Protein AF-A0A2U1V3Q7-F1 (afdb_monomer_lite)

pLDDT: mean 81.0, std 13.64, range [48.69, 96.31]
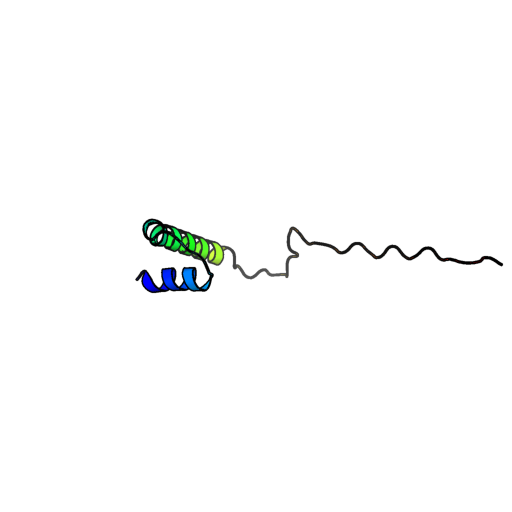
Secondary structure (DSSP, 8-state):
--HHHHHHHHHTT----HHHHHHHHHHHHHHHHHHHHH----SS-PPPSS-PPPPPPPPPP------

Radius of gyration: 24.81 Å; chains: 1; bounding box: 28×76×39 Å

Organism: NCBI:txid568898

Foldseek 3Di:
DQPVQVVVCVVVVHDDPPVCSVVVVVVVVVVVVVVVVVPPPDPDPDDPPDDDDDDDPDPDPPPPDPD

Sequence (67 aa):
MSDGFAQRLRALGLSVPESEIAPLERMVMDLEAAAKLLRVPRPVAQEPVTVFRLEHPVPAPDHAGRG

Structure (mmCIF, N/CA/C/O backbone):
data_AF-A0A2U1V3Q7-F1
#
_entry.id   AF-A0A2U1V3Q7-F1
#
loop_
_atom_site.group_PDB
_atom_site.id
_atom_site.type_symbol
_atom_site.label_atom_id
_atom_site.label_alt_id
_atom_site.label_comp_id
_atom_site.label_asym_id
_atom_site.label_entity_id
_atom_site.label_seq_id
_atom_site.pdbx_PDB_ins_code
_atom_site.Cartn_x
_atom_site.Cartn_y
_atom_site.Cartn_z
_atom_site.occupancy
_atom_site.B_iso_or_equiv
_atom_site.auth_seq_id
_atom_site.auth_comp_id
_atom_site.auth_a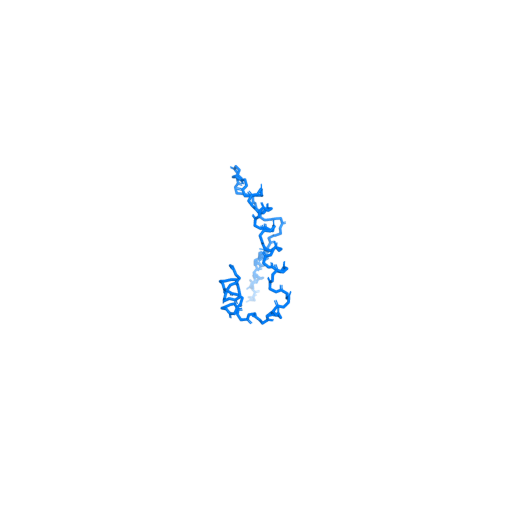sym_id
_atom_site.auth_atom_id
_atom_site.pdbx_PDB_model_num
ATOM 1 N N . MET A 1 1 ? -11.590 13.203 5.090 1.00 48.69 1 MET A N 1
ATOM 2 C CA . MET A 1 1 ? -11.270 12.251 3.999 1.00 48.69 1 MET A CA 1
ATOM 3 C C . MET A 1 1 ? -10.679 10.927 4.523 1.00 48.69 1 MET A C 1
ATOM 5 O O . MET A 1 1 ? -10.112 10.195 3.733 1.00 48.69 1 MET A O 1
ATOM 9 N N . SER A 1 2 ? -10.874 10.552 5.798 1.00 58.91 2 SER A N 1
ATOM 10 C CA . SER A 1 2 ? -10.266 9.360 6.432 1.00 58.91 2 SER A CA 1
ATOM 11 C C . SER A 1 2 ? -11.182 8.125 6.531 1.00 58.91 2 SER A C 1
ATOM 13 O O . SER A 1 2 ? -10.701 7.007 6.719 1.00 58.91 2 SER A O 1
ATOM 15 N N . ASP A 1 3 ? -12.503 8.287 6.387 1.00 63.97 3 ASP A N 1
ATOM 16 C CA . ASP A 1 3 ? -13.468 7.210 6.678 1.00 63.97 3 ASP A CA 1
ATOM 17 C C . ASP A 1 3 ? -13.347 6.011 5.725 1.00 63.97 3 ASP A C 1
ATOM 19 O O . ASP A 1 3 ? -13.528 4.858 6.124 1.00 63.97 3 ASP A O 1
ATOM 23 N N . GLY A 1 4 ? -12.961 6.267 4.471 1.00 87.19 4 GLY A N 1
ATOM 24 C CA . GLY A 1 4 ? -12.794 5.225 3.460 1.00 87.19 4 GLY A CA 1
ATOM 25 C C . GLY A 1 4 ? -11.555 4.350 3.672 1.00 87.19 4 GLY A C 1
ATOM 26 O O . GLY A 1 4 ? -11.564 3.172 3.312 1.00 87.19 4 GLY A O 1
ATOM 27 N N . PHE A 1 5 ? -10.472 4.879 4.249 1.00 90.81 5 PHE A N 1
ATOM 28 C CA . PHE A 1 5 ? -9.278 4.078 4.539 1.00 90.81 5 PHE A CA 1
ATOM 29 C C . PHE A 1 5 ? -9.496 3.181 5.761 1.00 90.81 5 PHE A C 1
ATOM 31 O O . PHE A 1 5 ? -9.291 1.970 5.675 1.00 90.81 5 PHE A O 1
ATOM 38 N N . ALA A 1 6 ? -10.056 3.731 6.841 1.00 90.19 6 ALA A N 1
ATOM 39 C CA . ALA A 1 6 ? -10.441 2.960 8.024 1.00 90.19 6 ALA A CA 1
ATOM 40 C C . ALA A 1 6 ? -11.430 1.824 7.694 1.00 90.19 6 ALA A C 1
ATOM 42 O O . ALA A 1 6 ? -11.307 0.707 8.201 1.00 90.19 6 ALA A O 1
ATOM 43 N N . GLN A 1 7 ? -12.399 2.071 6.803 1.00 91.44 7 GLN A N 1
ATOM 44 C CA . GLN A 1 7 ? -13.325 1.035 6.338 1.00 91.44 7 GLN A CA 1
ATOM 45 C C . GLN A 1 7 ? -12.614 -0.092 5.575 1.00 91.44 7 GLN A C 1
ATOM 47 O O . GLN A 1 7 ? -12.933 -1.260 5.791 1.00 91.44 7 GLN A O 1
ATOM 52 N N . ARG A 1 8 ? -11.632 0.237 4.728 1.00 92.81 8 ARG A N 1
ATOM 53 C CA . ARG A 1 8 ? -10.832 -0.758 3.997 1.00 92.81 8 ARG A CA 1
ATOM 54 C C . ARG A 1 8 ? -9.978 -1.612 4.930 1.00 92.81 8 ARG A C 1
ATOM 56 O O . ARG A 1 8 ? -9.960 -2.826 4.764 1.00 92.81 8 ARG A O 1
ATOM 63 N N . LEU A 1 9 ? -9.348 -1.013 5.941 1.00 93.50 9 LEU A N 1
ATOM 64 C CA . LEU A 1 9 ? -8.603 -1.761 6.961 1.00 93.50 9 LEU A CA 1
ATOM 65 C C . LEU A 1 9 ? -9.505 -2.775 7.678 1.00 93.50 9 LEU A C 1
ATOM 67 O O . LEU A 1 9 ? -9.157 -3.951 7.772 1.00 93.50 9 LEU A O 1
ATOM 71 N N . ARG A 1 10 ? -10.712 -2.356 8.079 1.00 92.31 10 ARG A N 1
ATOM 72 C CA . ARG A 1 10 ? -11.702 -3.253 8.697 1.00 92.31 10 ARG A CA 1
ATOM 73 C C . ARG A 1 10 ? -12.155 -4.374 7.764 1.00 92.31 10 ARG A C 1
ATOM 75 O O . ARG A 1 10 ? -12.289 -5.507 8.212 1.00 92.31 10 ARG A O 1
ATOM 82 N N . ALA A 1 11 ? -12.358 -4.086 6.477 1.00 94.56 11 ALA A N 1
ATOM 83 C CA . ALA A 1 11 ? -12.718 -5.101 5.483 1.00 94.56 11 ALA A CA 1
ATOM 84 C C . ALA A 1 11 ? -11.618 -6.163 5.292 1.00 94.56 11 ALA A C 1
ATOM 86 O O . ALA A 1 11 ? -11.918 -7.301 4.945 1.00 94.56 11 ALA A O 1
ATOM 87 N N . LEU A 1 12 ? -10.359 -5.806 5.562 1.00 93.75 12 LEU A N 1
ATOM 8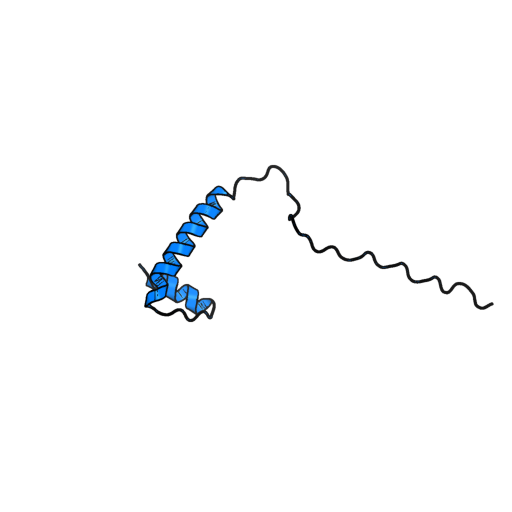8 C CA . LEU A 1 12 ? -9.217 -6.725 5.582 1.00 93.75 12 LEU A CA 1
ATOM 89 C C . LEU A 1 12 ? -9.052 -7.454 6.928 1.00 93.75 12 LEU A C 1
ATOM 91 O O . LEU A 1 12 ? -8.091 -8.198 7.105 1.00 93.75 12 LEU A O 1
ATOM 95 N N . GLY A 1 13 ? -9.957 -7.234 7.887 1.00 95.44 13 GLY A N 1
ATOM 96 C CA . GLY A 1 13 ? -9.867 -7.792 9.237 1.00 95.44 13 GLY A CA 1
ATOM 97 C C . GLY A 1 13 ? -8.794 -7.135 10.109 1.00 95.44 13 GLY A C 1
ATOM 98 O O . GLY A 1 13 ? -8.433 -7.685 11.147 1.00 95.44 13 GLY A O 1
ATOM 99 N N . LEU A 1 14 ? -8.272 -5.971 9.710 1.00 93.50 14 LEU A N 1
ATOM 100 C CA . LEU A 1 14 ? -7.236 -5.261 10.452 1.00 93.50 14 LEU A CA 1
ATOM 101 C C . LEU A 1 14 ? -7.866 -4.299 11.460 1.00 93.50 14 LEU A C 1
ATOM 103 O O . LEU A 1 14 ? -8.673 -3.436 11.107 1.00 93.50 14 LEU A O 1
ATOM 107 N N . SER A 1 15 ? -7.442 -4.423 12.716 1.00 92.44 15 SER A N 1
ATOM 108 C CA . SER A 1 15 ? -7.763 -3.474 13.779 1.00 92.44 15 SER A CA 1
ATOM 109 C C . SER A 1 15 ? -6.560 -2.571 14.019 1.00 92.44 15 SER A C 1
ATOM 111 O O . SER A 1 15 ? -5.562 -3.000 14.595 1.00 92.44 15 SER A O 1
ATOM 113 N N . VAL A 1 16 ? -6.655 -1.325 13.562 1.00 91.19 16 VAL A N 1
ATOM 114 C CA . VAL A 1 16 ? -5.602 -0.311 13.695 1.00 91.19 16 VAL A CA 1
ATOM 115 C C . VAL A 1 16 ? -6.086 0.772 14.666 1.00 91.19 16 VAL A C 1
ATOM 117 O O . VAL A 1 16 ? -7.229 1.215 14.521 1.00 91.19 16 VAL A O 1
ATOM 120 N N . PRO A 1 17 ? -5.273 1.200 15.651 1.00 94.44 17 PRO A N 1
ATOM 121 C CA . PRO A 1 17 ? -5.635 2.304 16.539 1.00 94.44 17 PRO A CA 1
ATOM 122 C C . PRO A 1 17 ? -5.925 3.582 15.748 1.00 94.44 17 PRO A C 1
ATOM 124 O O . PRO A 1 17 ? -5.221 3.872 14.784 1.00 94.44 17 PRO A O 1
ATOM 127 N N . GLU A 1 18 ? -6.914 4.377 16.163 1.00 90.50 18 GLU A N 1
ATOM 128 C CA . GLU A 1 18 ? -7.312 5.587 15.421 1.00 90.50 18 GLU A CA 1
ATOM 129 C C . GLU A 1 18 ? -6.158 6.580 15.219 1.00 90.50 18 GLU A C 1
ATOM 131 O O . GLU A 1 18 ? -6.050 7.184 14.152 1.00 90.50 18 GLU A O 1
ATOM 136 N N . SER A 1 19 ? -5.248 6.684 16.195 1.00 93.44 19 SER A N 1
ATOM 137 C CA . SER A 1 19 ? -4.040 7.516 16.108 1.00 93.44 19 SER A CA 1
ATOM 138 C C . SER A 1 19 ? -3.086 7.099 14.985 1.00 93.44 19 SER A C 1
ATOM 140 O O . SER A 1 19 ? -2.352 7.937 14.467 1.00 93.44 19 SER A O 1
ATOM 142 N N . GLU A 1 20 ? -3.117 5.828 14.583 1.00 94.69 20 GLU A N 1
ATOM 143 C CA . GLU A 1 20 ? -2.217 5.241 13.586 1.00 94.69 20 GLU A CA 1
ATOM 144 C C . GLU A 1 20 ? -2.820 5.219 12.176 1.00 94.69 20 GLU A C 1
ATOM 146 O O . GLU A 1 20 ? -2.100 5.006 11.200 1.00 94.69 20 GLU A O 1
ATOM 151 N N . ILE A 1 21 ? -4.124 5.480 12.028 1.00 93.38 21 ILE A N 1
ATOM 152 C CA . ILE A 1 21 ? -4.806 5.418 10.725 1.00 93.38 21 ILE A CA 1
ATOM 153 C C . ILE A 1 21 ? -4.225 6.449 9.753 1.00 93.38 21 ILE A C 1
ATOM 155 O O . ILE A 1 21 ? -3.893 6.100 8.622 1.00 93.38 21 ILE A O 1
ATOM 159 N N . ALA A 1 22 ? -4.071 7.703 10.187 1.00 93.19 22 ALA A N 1
ATOM 160 C CA . ALA A 1 22 ? -3.548 8.771 9.335 1.00 93.19 22 ALA A CA 1
ATOM 161 C C . ALA A 1 22 ? -2.062 8.571 8.950 1.00 93.19 22 ALA A C 1
ATOM 163 O O . ALA A 1 22 ? -1.741 8.693 7.763 1.00 93.19 22 ALA A O 1
ATOM 164 N N . PRO A 1 23 ? -1.149 8.226 9.883 1.00 94.94 23 PRO A N 1
ATOM 165 C CA . PRO A 1 23 ? 0.220 7.840 9.535 1.00 94.94 23 PRO A CA 1
ATOM 166 C C . PRO A 1 23 ? 0.287 6.676 8.539 1.00 94.94 23 PRO A C 1
ATOM 168 O O . PRO A 1 23 ? 1.021 6.750 7.552 1.00 94.94 23 PRO A O 1
ATOM 171 N N . LEU A 1 24 ? -0.513 5.629 8.759 1.00 94.56 24 LEU A N 1
ATOM 172 C CA . LEU A 1 24 ? -0.542 4.454 7.892 1.00 94.56 24 LEU A CA 1
ATOM 173 C C . LEU A 1 24 ? -1.068 4.785 6.491 1.00 94.56 24 LEU A C 1
ATOM 175 O O . LEU A 1 24 ? -0.495 4.333 5.500 1.00 94.56 24 LEU A O 1
ATOM 179 N N . GLU A 1 25 ? -2.122 5.599 6.392 1.00 94.81 25 GLU A N 1
ATOM 180 C CA . GLU A 1 25 ? -2.660 6.062 5.109 1.00 94.81 25 GLU A CA 1
ATOM 181 C C . GLU A 1 25 ? -1.585 6.792 4.297 1.00 94.81 25 GLU A C 1
ATOM 183 O O . GLU A 1 25 ? -1.395 6.511 3.112 1.00 94.81 25 GLU A O 1
ATOM 188 N N . ARG A 1 26 ? -0.808 7.663 4.953 1.00 95.75 26 ARG A N 1
ATOM 189 C CA . ARG A 1 26 ? 0.296 8.383 4.313 1.00 95.75 26 ARG A CA 1
ATOM 190 C C . ARG A 1 26 ? 1.394 7.444 3.817 1.00 95.75 26 ARG A C 1
ATOM 192 O O . ARG A 1 26 ? 1.818 7.572 2.672 1.00 95.75 26 ARG A O 1
ATOM 199 N N . MET A 1 27 ? 1.804 6.469 4.630 1.00 96.31 27 MET A N 1
ATOM 200 C CA . MET A 1 27 ? 2.792 5.465 4.216 1.00 96.31 27 MET A CA 1
ATOM 201 C C . MET A 1 27 ? 2.330 4.675 2.987 1.00 96.31 27 MET A C 1
ATOM 203 O O . MET A 1 27 ? 3.119 4.430 2.076 1.00 96.31 27 MET A O 1
ATOM 207 N N . VAL A 1 28 ? 1.051 4.290 2.938 1.00 94.19 28 VAL A N 1
ATOM 208 C CA . VAL A 1 28 ? 0.482 3.586 1.780 1.00 94.19 28 VAL A CA 1
ATOM 209 C C . VAL A 1 28 ? 0.525 4.468 0.532 1.00 94.19 28 VAL A C 1
ATOM 211 O O . VAL A 1 28 ? 0.929 3.991 -0.527 1.00 94.19 28 VAL A O 1
ATOM 214 N N . MET A 1 29 ? 0.180 5.752 0.646 1.00 94.44 29 MET A N 1
ATOM 215 C CA . MET A 1 29 ? 0.263 6.687 -0.481 1.00 94.44 29 MET A CA 1
ATOM 216 C C . MET A 1 29 ? 1.697 6.850 -1.005 1.00 94.44 29 MET A C 1
ATOM 218 O O . MET A 1 29 ? 1.910 6.834 -2.221 1.00 94.44 29 MET A O 1
ATOM 222 N N . ASP A 1 30 ? 2.680 6.961 -0.109 1.00 95.06 30 ASP A N 1
ATOM 223 C CA . ASP A 1 30 ? 4.094 7.067 -0.483 1.00 95.06 30 ASP A CA 1
ATOM 224 C C . ASP A 1 30 ? 4.576 5.788 -1.195 1.00 95.06 30 ASP A C 1
ATOM 226 O O . ASP A 1 30 ? 5.253 5.854 -2.228 1.00 95.06 30 ASP A O 1
ATOM 230 N N . LEU A 1 31 ? 4.158 4.613 -0.711 1.00 94.62 31 LEU A N 1
ATOM 231 C CA . LEU A 1 31 ? 4.438 3.327 -1.355 1.00 94.62 31 LEU A CA 1
ATOM 232 C C . LEU A 1 31 ? 3.777 3.207 -2.732 1.00 94.62 31 LEU A C 1
ATOM 234 O O . LEU A 1 31 ? 4.405 2.709 -3.667 1.00 94.62 31 LEU A O 1
ATOM 238 N N . GLU A 1 32 ? 2.540 3.677 -2.899 1.00 92.38 32 GLU A N 1
ATOM 239 C CA . GLU A 1 32 ? 1.878 3.703 -4.206 1.00 92.38 32 GLU A CA 1
ATOM 240 C C . GLU A 1 32 ? 2.599 4.622 -5.196 1.00 92.38 32 GLU A C 1
ATOM 242 O O . GLU A 1 32 ? 2.745 4.270 -6.372 1.00 92.38 32 GLU A O 1
ATOM 247 N N . ALA A 1 33 ? 3.068 5.786 -4.739 1.00 91.12 33 ALA A N 1
ATOM 248 C CA . ALA A 1 33 ? 3.866 6.693 -5.556 1.00 91.12 33 ALA A CA 1
ATOM 249 C C . ALA A 1 33 ? 5.180 6.029 -5.996 1.00 91.12 33 ALA A C 1
ATOM 251 O O . ALA A 1 33 ? 5.499 6.031 -7.188 1.00 91.12 33 ALA A O 1
ATOM 252 N N . ALA A 1 34 ? 5.890 5.376 -5.074 1.00 91.06 34 ALA A N 1
AT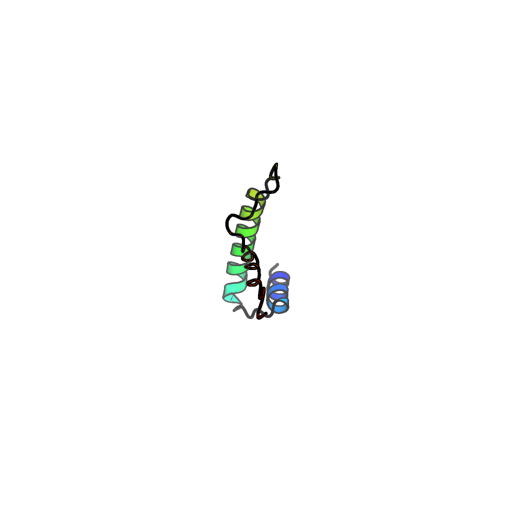OM 253 C CA . ALA A 1 34 ? 7.099 4.618 -5.388 1.00 91.06 34 ALA A CA 1
ATOM 254 C C . ALA A 1 34 ? 6.819 3.450 -6.354 1.00 91.06 34 ALA A C 1
ATOM 256 O O . ALA A 1 34 ? 7.540 3.257 -7.334 1.00 91.06 34 ALA A O 1
ATOM 257 N N . ALA A 1 35 ? 5.733 2.702 -6.145 1.00 89.75 35 ALA A N 1
ATOM 258 C CA . ALA A 1 35 ? 5.347 1.587 -7.005 1.00 89.75 35 ALA A CA 1
ATOM 259 C C . ALA A 1 35 ? 5.033 2.039 -8.439 1.00 89.75 35 ALA A C 1
ATOM 261 O O . ALA A 1 35 ? 5.373 1.333 -9.389 1.00 89.75 35 ALA A O 1
ATOM 262 N N . LYS A 1 36 ? 4.427 3.220 -8.625 1.00 88.56 36 LYS A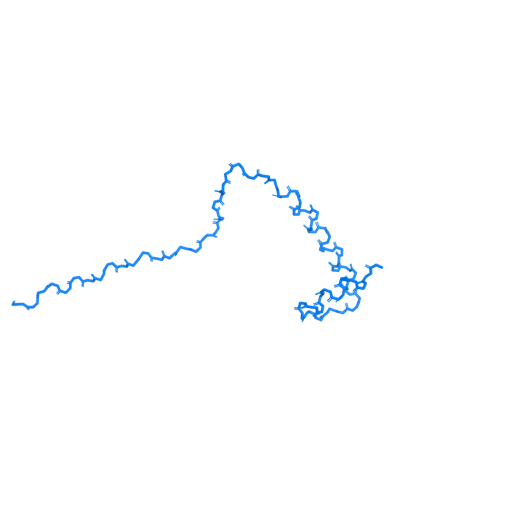 N 1
ATOM 263 C CA . LYS A 1 36 ? 4.196 3.798 -9.962 1.00 88.56 36 LYS A CA 1
ATOM 264 C C . LYS A 1 36 ? 5.503 4.030 -10.722 1.00 88.56 36 LYS A C 1
ATOM 266 O O . LYS A 1 36 ? 5.537 3.755 -11.917 1.00 88.56 36 LYS A O 1
ATOM 271 N N . LEU A 1 37 ? 6.573 4.450 -10.042 1.00 86.25 37 LEU A N 1
ATOM 272 C CA . LEU A 1 37 ? 7.897 4.617 -10.658 1.00 86.25 37 LEU A CA 1
ATOM 273 C C . LEU A 1 37 ? 8.516 3.280 -11.092 1.00 86.25 37 LEU A C 1
ATOM 275 O O . LEU A 1 37 ? 9.249 3.231 -12.073 1.00 86.25 37 LEU A O 1
ATOM 279 N N . LEU A 1 38 ? 8.206 2.189 -10.385 1.00 82.69 38 LEU A N 1
ATOM 280 C CA . LEU A 1 38 ? 8.732 0.850 -10.676 1.00 82.69 38 LEU A CA 1
ATOM 281 C C . LEU A 1 38 ? 7.920 0.083 -11.730 1.00 82.69 38 LEU A C 1
ATOM 283 O O . LEU A 1 38 ? 8.427 -0.876 -12.313 1.00 82.69 38 LEU A O 1
ATOM 287 N N . ARG A 1 39 ? 6.674 0.490 -12.000 1.00 78.19 39 ARG A N 1
ATOM 288 C CA . ARG A 1 39 ? 5.764 -0.128 -12.988 1.00 78.19 39 ARG A CA 1
ATOM 289 C C . ARG A 1 39 ? 6.101 0.230 -14.444 1.00 78.19 39 ARG A C 1
ATOM 291 O O . ARG A 1 39 ? 5.216 0.294 -15.294 1.00 78.19 39 ARG A O 1
ATOM 298 N N . VAL A 1 40 ? 7.378 0.447 -14.747 1.00 71.69 40 VAL A N 1
ATOM 299 C CA . VAL A 1 40 ? 7.846 0.677 -16.117 1.00 71.69 40 VAL A CA 1
ATOM 300 C C . VAL A 1 40 ? 7.558 -0.581 -16.950 1.00 71.69 40 VAL A C 1
ATOM 302 O O . VAL A 1 40 ? 7.827 -1.686 -16.461 1.00 71.69 40 VAL A O 1
ATOM 305 N N . PRO A 1 41 ? 7.020 -0.460 -18.180 1.00 70.00 41 PRO A N 1
ATOM 306 C CA . PRO A 1 41 ? 6.839 -1.603 -19.066 1.00 70.00 41 PRO A CA 1
ATOM 307 C C . PRO A 1 41 ? 8.160 -2.357 -19.207 1.00 70.00 41 PRO A C 1
ATOM 309 O O . PRO A 1 41 ? 9.147 -1.806 -19.699 1.00 70.00 41 PRO A O 1
ATOM 312 N N . ARG A 1 42 ? 8.205 -3.607 -18.736 1.00 67.62 42 ARG A N 1
ATOM 313 C CA . ARG A 1 42 ? 9.395 -4.433 -18.926 1.00 67.62 42 ARG A CA 1
ATOM 314 C C . ARG A 1 42 ? 9.354 -4.985 -20.353 1.00 67.62 42 ARG A C 1
ATOM 316 O O . ARG A 1 42 ? 8.350 -5.592 -20.719 1.00 67.62 42 ARG A O 1
ATOM 323 N N . PRO A 1 43 ? 10.414 -4.792 -21.157 1.00 67.62 43 PRO A N 1
ATOM 324 C CA . PRO A 1 43 ? 10.435 -5.208 -22.561 1.00 67.62 43 PRO A CA 1
ATOM 325 C C . PRO A 1 43 ? 10.364 -6.732 -22.742 1.00 67.62 43 PRO A C 1
ATOM 327 O O . PRO A 1 43 ? 10.040 -7.210 -23.822 1.00 67.62 43 PRO A O 1
ATOM 330 N N . VAL A 1 44 ? 10.644 -7.495 -21.683 1.00 70.56 44 VAL A N 1
ATOM 331 C CA . VAL A 1 44 ? 10.516 -8.952 -21.629 1.00 70.56 44 VAL A CA 1
ATOM 332 C C . VAL A 1 44 ? 9.961 -9.357 -20.265 1.00 70.56 44 VAL A C 1
ATOM 334 O O . VAL A 1 44 ? 10.223 -8.681 -19.263 1.00 70.56 44 VAL A O 1
ATOM 337 N N . ALA A 1 45 ? 9.210 -10.460 -20.213 1.00 71.19 45 ALA A N 1
ATOM 338 C CA . ALA A 1 45 ? 8.841 -11.094 -18.954 1.00 71.19 45 ALA A CA 1
ATOM 339 C C . ALA A 1 45 ? 10.130 -11.562 -18.263 1.00 71.19 45 ALA A C 1
ATOM 341 O O . ALA A 1 45 ? 10.762 -12.520 -18.695 1.00 71.19 45 ALA A O 1
ATOM 342 N N . GLN A 1 46 ? 10.566 -10.827 -17.242 1.00 70.12 46 GLN A N 1
ATOM 343 C CA . GLN A 1 46 ? 11.706 -11.233 -16.430 1.00 70.12 46 GLN A CA 1
ATOM 344 C C . GLN A 1 46 ? 11.222 -12.268 -15.424 1.00 70.12 46 GLN A C 1
ATOM 346 O O . GLN A 1 46 ? 10.233 -12.029 -14.726 1.00 70.12 46 GLN A O 1
ATOM 351 N N . GLU A 1 47 ? 11.916 -13.402 -15.354 1.00 76.06 47 GLU A N 1
ATOM 352 C CA . GLU A 1 47 ? 11.683 -14.359 -14.280 1.00 76.06 47 GLU A CA 1
ATOM 353 C C . GLU A 1 47 ? 11.875 -13.660 -12.922 1.00 76.06 47 GLU A C 1
ATOM 355 O O . GLU A 1 47 ? 12.770 -12.816 -12.780 1.00 76.06 47 GLU A O 1
ATOM 360 N N . PRO A 1 48 ? 11.038 -13.970 -11.916 1.00 79.00 48 PRO A N 1
ATOM 361 C CA . PRO A 1 48 ? 11.265 -13.499 -10.560 1.00 79.00 48 PRO A CA 1
ATOM 362 C C . PRO A 1 48 ? 12.671 -13.881 -10.091 1.00 79.00 48 PRO A C 1
ATOM 364 O O . PRO A 1 48 ? 13.133 -14.991 -10.340 1.00 79.00 48 PRO A O 1
ATOM 367 N N . VAL A 1 49 ? 13.332 -12.977 -9.363 1.00 79.06 49 VAL A N 1
ATOM 368 C CA . VAL A 1 49 ? 14.688 -13.206 -8.821 1.00 79.06 49 VAL A CA 1
ATOM 369 C C . VAL A 1 49 ? 14.749 -14.489 -7.987 1.00 79.06 49 VAL A C 1
ATOM 371 O O . VAL A 1 49 ? 15.752 -15.198 -8.001 1.00 79.06 49 VAL A O 1
ATOM 374 N N . THR A 1 50 ? 13.649 -14.809 -7.308 1.00 79.19 50 THR A N 1
ATOM 375 C CA . THR A 1 50 ? 13.488 -16.040 -6.546 1.00 79.19 50 THR A CA 1
ATOM 376 C C . THR A 1 50 ? 12.278 -16.787 -7.082 1.00 79.19 50 THR A C 1
ATOM 378 O O . THR A 1 50 ? 11.147 -16.320 -6.959 1.00 79.19 50 THR A O 1
ATOM 381 N N . VAL A 1 51 ? 12.513 -17.960 -7.663 1.00 78.19 51 VAL A N 1
ATOM 382 C CA . VAL A 1 51 ? 11.462 -18.888 -8.085 1.00 78.19 51 VAL A CA 1
ATOM 383 C C . VAL A 1 51 ? 11.621 -20.198 -7.329 1.00 78.19 51 VAL A C 1
ATOM 385 O O . VAL A 1 51 ? 12.717 -20.750 -7.250 1.00 78.19 51 VAL A O 1
ATOM 388 N N . PHE A 1 52 ? 10.524 -20.704 -6.768 1.00 77.88 52 PHE A N 1
ATOM 389 C CA . PHE A 1 52 ? 10.489 -22.070 -6.265 1.00 77.88 52 PHE A CA 1
ATOM 390 C C . PHE A 1 52 ? 10.457 -23.012 -7.470 1.00 77.88 52 PHE A C 1
ATOM 392 O O . PHE A 1 52 ? 9.537 -22.943 -8.286 1.00 77.88 52 PHE A O 1
ATOM 399 N N . ARG A 1 53 ? 11.478 -23.858 -7.609 1.00 79.25 53 ARG A N 1
ATOM 400 C CA . ARG A 1 53 ? 11.528 -24.887 -8.651 1.00 79.25 53 ARG A CA 1
ATOM 401 C C . ARG A 1 53 ? 11.178 -26.220 -8.010 1.00 79.25 53 ARG A C 1
ATOM 403 O O . ARG A 1 53 ? 11.761 -26.577 -6.993 1.00 79.25 53 ARG A O 1
ATOM 410 N N . LEU A 1 54 ? 10.223 -26.932 -8.600 1.00 81.00 54 LEU A N 1
ATOM 411 C CA . LEU A 1 54 ? 9.967 -28.317 -8.224 1.00 81.00 54 LEU A CA 1
ATOM 412 C C . LEU A 1 54 ? 11.207 -29.140 -8.578 1.00 81.00 54 LEU A C 1
ATOM 414 O O . LEU A 1 54 ? 11.743 -29.004 -9.680 1.00 81.00 54 LEU A O 1
ATOM 418 N N . GLU A 1 55 ? 11.668 -29.971 -7.647 1.00 78.25 55 GLU A N 1
ATOM 419 C CA . GLU A 1 55 ? 12.712 -30.943 -7.951 1.00 78.25 55 GLU A CA 1
ATOM 420 C C . GLU A 1 55 ? 12.195 -31.895 -9.032 1.00 78.25 55 GLU A C 1
ATOM 422 O O . GLU A 1 55 ? 11.040 -32.331 -8.997 1.00 78.25 55 GLU A O 1
ATOM 427 N N . HIS A 1 56 ? 13.036 -32.186 -10.029 1.00 68.50 56 HIS A N 1
ATOM 428 C CA . HIS A 1 56 ? 12.698 -33.195 -11.025 1.00 68.50 56 HIS A CA 1
ATOM 429 C C . HIS A 1 56 ? 12.388 -34.509 -10.299 1.00 68.50 56 HIS A C 1
ATOM 431 O O . HIS A 1 56 ? 13.169 -34.900 -9.427 1.00 68.50 56 HIS A O 1
ATOM 437 N N . PRO A 1 57 ? 11.290 -35.210 -10.643 1.00 69.44 57 PRO A N 1
ATOM 438 C CA . PRO A 1 57 ? 11.045 -36.528 -10.087 1.00 69.44 57 PRO A CA 1
ATOM 439 C C . PRO A 1 57 ? 12.252 -37.403 -10.421 1.00 69.44 57 PRO A C 1
ATOM 441 O O . PRO A 1 57 ? 12.563 -37.617 -11.595 1.00 69.44 57 PRO A O 1
ATOM 444 N 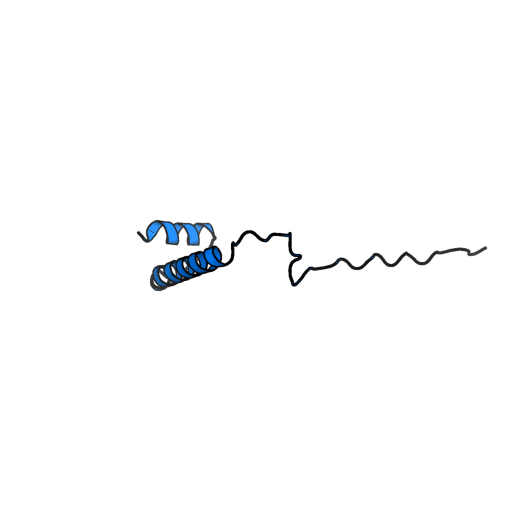N . VAL A 1 58 ? 12.957 -37.864 -9.384 1.00 69.12 58 VAL A N 1
ATOM 445 C CA . VAL A 1 58 ? 13.983 -38.895 -9.525 1.00 69.12 58 VAL A CA 1
ATOM 446 C C . VAL A 1 58 ? 13.293 -40.070 -10.220 1.00 69.12 58 VAL A C 1
ATOM 448 O O . VAL A 1 58 ? 12.275 -40.540 -9.698 1.00 69.12 58 VAL A O 1
ATOM 451 N N . PRO A 1 59 ? 13.753 -40.511 -11.406 1.00 65.31 59 PRO A N 1
ATOM 452 C CA . PRO A 1 59 ? 13.159 -41.670 -12.051 1.00 65.31 59 PRO A CA 1
ATOM 453 C C . PRO A 1 59 ? 13.218 -42.832 -11.060 1.00 65.31 59 PRO A C 1
ATOM 455 O O . PRO A 1 59 ? 14.268 -43.096 -10.469 1.00 65.31 59 PRO A O 1
ATOM 458 N N . ALA A 1 60 ? 12.064 -43.457 -10.817 1.00 66.44 60 ALA A N 1
ATOM 459 C CA . ALA A 1 60 ? 11.965 -44.589 -9.909 1.00 66.44 60 ALA A CA 1
ATOM 460 C C . ALA A 1 60 ? 13.017 -45.641 -10.305 1.00 66.44 60 ALA A C 1
ATOM 462 O O . ALA A 1 60 ? 13.212 -45.863 -11.503 1.00 66.44 60 ALA A O 1
ATOM 463 N N . PRO A 1 61 ? 13.717 -46.267 -9.342 1.00 64.19 61 PRO A N 1
ATOM 464 C CA . PRO A 1 61 ? 14.652 -47.329 -9.671 1.00 64.19 61 PRO A CA 1
ATOM 465 C C . PRO A 1 61 ? 13.884 -48.432 -10.400 1.00 64.19 61 PRO A C 1
ATOM 467 O O . PRO A 1 61 ? 12.907 -48.961 -9.867 1.00 64.19 61 PRO A O 1
ATOM 470 N N . ASP A 1 62 ? 14.319 -48.752 -11.620 1.00 66.19 62 ASP A N 1
ATOM 471 C CA . ASP A 1 62 ? 13.806 -49.889 -12.373 1.00 66.19 62 ASP A CA 1
ATOM 472 C C . ASP A 1 62 ? 13.960 -51.132 -11.494 1.00 66.19 62 ASP A C 1
ATOM 474 O O . ASP A 1 62 ? 15.063 -51.633 -11.264 1.00 66.19 62 ASP A O 1
ATOM 478 N N . HIS A 1 63 ? 12.844 -51.654 -10.988 1.00 62.66 63 HIS A N 1
ATOM 479 C CA . HIS A 1 63 ? 12.789 -52.994 -10.419 1.00 62.66 63 HIS A CA 1
ATOM 480 C C . HIS A 1 63 ? 12.832 -54.013 -11.567 1.00 62.66 63 HIS A C 1
ATOM 482 O O . HIS A 1 63 ? 11.909 -54.801 -11.766 1.00 62.66 63 HIS A O 1
ATOM 488 N N . ALA A 1 64 ? 13.905 -53.978 -12.357 1.00 58.19 64 ALA A N 1
ATOM 489 C CA . ALA A 1 64 ? 14.181 -54.963 -13.382 1.00 58.19 64 ALA A CA 1
ATOM 490 C C . ALA A 1 64 ? 14.775 -56.216 -12.720 1.00 58.19 64 ALA A C 1
ATOM 492 O O . ALA A 1 64 ? 15.935 -56.242 -12.322 1.00 58.19 64 ALA A O 1
ATOM 493 N N . GLY A 1 65 ? 13.950 -57.261 -12.628 1.00 50.12 65 GLY A N 1
ATOM 494 C CA . GLY A 1 65 ? 14.406 -58.650 -12.654 1.00 50.12 65 GLY A CA 1
ATOM 495 C C . GLY A 1 65 ? 14.785 -59.279 -11.313 1.00 50.12 65 GLY A C 1
ATOM 496 O O . GLY A 1 65 ? 15.958 -59.384 -10.973 1.00 50.12 65 GLY A O 1
ATOM 497 N N . ARG A 1 66 ? 13.796 -59.854 -10.617 1.00 53.22 66 ARG A N 1
ATOM 498 C CA . ARG A 1 66 ? 13.997 -61.189 -10.030 1.00 53.22 66 ARG A CA 1
ATOM 499 C C . ARG A 1 66 ? 13.471 -62.205 -11.038 1.00 53.22 66 ARG A C 1
ATOM 501 O O . ARG A 1 66 ? 12.258 -62.340 -11.183 1.00 53.22 66 ARG A O 1
ATOM 508 N N . GLY A 1 67 ? 14.390 -62.853 -11.739 1.00 51.97 67 GLY A N 1
ATOM 509 C CA . GLY A 1 67 ? 14.188 -64.063 -12.528 1.00 51.97 67 GLY A CA 1
ATOM 510 C C . GLY A 1 67 ? 15.343 -64.999 -12.237 1.00 51.97 67 GLY A C 1
ATOM 511 O O . GLY A 1 67 ? 16.476 -64.474 -12.157 1.00 51.97 67 GLY A O 1
#